Protein AF-A0A7C8ZW87-F1 (afdb_monomer)

pLDDT: mean 87.43, std 12.37, range [50.59, 98.38]

Sequence (136 aa):
THKHLTSTLLALRFLHQISMTNSLLALFALYFLLLFALRRSEEPQIVTVDVHAANNLIRSGHRYLDVRTEEEFKKGHVDVENCFNVPYMFFTPEGRVKNPNFVEQVSGVCGRDEHIVVGCQSGVRSVYATTDLLNA

Solvent-accessible surface area (backbone atoms only — not comparable to full-atom values): 8130 Å² total; per-residue (Å²): 115,72,74,61,55,55,54,54,54,50,51,52,51,50,53,50,51,53,52,52,51,54,50,52,51,50,50,50,52,49,47,53,50,48,53,57,70,64,54,72,82,78,74,89,72,92,79,86,72,54,73,69,58,48,52,51,43,42,74,74,68,28,28,36,40,36,34,43,37,69,70,57,47,75,76,54,66,78,95,50,95,56,50,48,77,57,39,46,40,46,84,51,101,92,42,81,42,72,41,90,57,38,64,61,57,48,54,74,78,42,60,92,90,58,59,71,46,65,37,42,96,82,47,63,68,22,52,57,48,49,53,54,59,74,73,106

Secondary structure (DSSP, 8-state):
-HHHHHHHHHHHHHHHHHHHHHHHHHHHHHHHHHHHHT------------HHHHHHHHHTT-EEEE-S-HHHHHH-----TTEEE--SEEEETTEEEE-TTHHHHHHHHS-TTS-EEEE-SSSHHHHHHHHHHHT-

Mean predicted aligned error: 10.66 Å

InterPro domains:
  IPR001763 Rhodanese-like domain [PF00581] (55-130)
  IPR001763 Rhodanese-like domain [PS50206] (58-136)
  IPR036873 Rhodanese-like domain superfamily [G3DSA:3.40.250.10] (36-136)
  IPR036873 Rhodanese-like domain superfamily [SSF52821] (45-134)
  IPR044684 Rhodanese-like domain-containing protein STR17/STR18/HARC1-like [PTHR44542] (40-136)

Organism: Opuntia streptacantha (NCBI:txid393608)

Foldseek 3Di:
DVVVVVVVVVVVVVVVVVVVVVVVVVVVVVVVVVVVVPPDDDQDDDDDDDPVVLVVCVVVPAAEEEQDDPVVVVVDDDPGPRYDYDHQWDQDPVGIHGDPCRLVVCVVNDPPPGHYDYDYDPCPSSSVSVVVNSVD

Radius of gyration: 28.74 Å; Cα contacts (8 Å, |Δi|>4): 116; chains: 1; bounding box: 66×50×75 Å

Nearest PDB structures (foldseek):
  3i2v-assembly1_A  TM=6.629E-01  e=4.964E-02  Homo sapiens
  7reg-assembly1_A  TM=4.197E-01  e=6.790E-01  Escherichia coli
  8ucx-assembly1_A  TM=4.441E-01  e=1.624E+00  Escherichia coli
  5dxv-assembly2_B  TM=4.347E-01  e=2.597E+00  synthetic construct
  5dxv-assembly1_A  TM=4.058E-01  e=3.632E+00  synthetic construct

Structure (mmCIF, N/CA/C/O backbone):
data_AF-A0A7C8ZW87-F1
#
_entry.id   AF-A0A7C8ZW87-F1
#
loop_
_atom_site.group_PDB
_atom_site.id
_atom_site.type_symbol
_atom_site.label_atom_id
_atom_site.label_alt_id
_atom_site.label_comp_id
_atom_site.label_asym_id
_atom_site.label_entity_id
_atom_site.label_seq_id
_atom_site.pdbx_PDB_ins_code
_atom_site.Cartn_x
_atom_site.Cartn_y
_atom_site.Cartn_z
_atom_site.occupancy
_atom_site.B_iso_or_equiv
_atom_site.auth_seq_id
_atom_site.auth_comp_id
_atom_site.auth_asym_id
_atom_site.auth_atom_id
_atom_site.pdbx_PDB_model_num
ATOM 1 N N . THR A 1 1 ? -51.507 34.930 52.113 1.00 57.75 1 THR A N 1
ATOM 2 C CA . THR A 1 1 ? -50.058 34.942 52.426 1.00 57.75 1 THR A CA 1
ATOM 3 C C . THR A 1 1 ? -49.381 33.592 52.206 1.00 57.75 1 THR A C 1
ATOM 5 O O . THR A 1 1 ? -48.399 33.564 51.481 1.00 57.75 1 THR A O 1
ATOM 8 N N . HIS A 1 2 ? -49.913 32.460 52.690 1.00 51.69 2 HIS A N 1
ATOM 9 C CA . HIS A 1 2 ? -49.251 31.142 52.553 1.00 51.69 2 HIS A CA 1
ATOM 10 C C . HIS A 1 2 ? -49.108 30.601 51.105 1.00 51.69 2 HIS A C 1
ATOM 12 O O . HIS A 1 2 ? -48.066 30.056 50.757 1.00 51.69 2 HIS A O 1
ATOM 18 N N . LYS A 1 3 ? -50.111 30.802 50.228 1.00 50.59 3 LYS A N 1
ATOM 19 C CA . LYS A 1 3 ? -50.095 30.330 48.818 1.00 50.59 3 LYS A CA 1
ATOM 20 C C . LYS A 1 3 ? -49.073 31.053 47.920 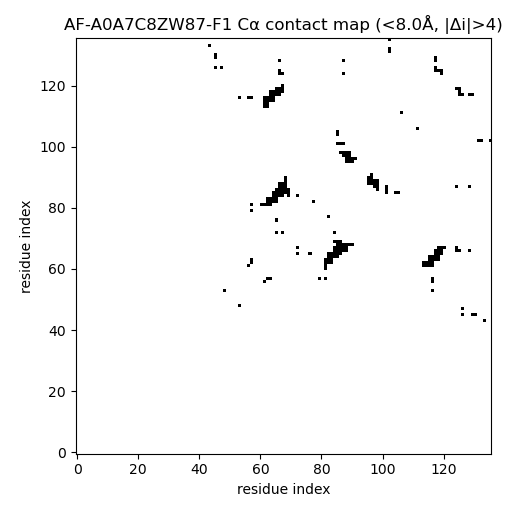1.00 50.59 3 LYS A C 1
ATOM 22 O O . LYS A 1 3 ? -48.604 30.492 46.936 1.00 50.59 3 LYS A O 1
ATOM 27 N N . HIS A 1 4 ? -48.723 32.295 48.259 1.00 52.78 4 HIS A N 1
ATOM 28 C CA . HIS A 1 4 ? -47.767 33.102 47.491 1.00 52.78 4 HIS A CA 1
ATOM 29 C C . HIS A 1 4 ? -46.314 32.722 47.823 1.00 52.78 4 HIS A C 1
ATOM 31 O O . HIS A 1 4 ? -45.445 32.798 46.960 1.00 52.78 4 HIS A O 1
ATOM 37 N N . LEU A 1 5 ? -46.075 32.257 49.056 1.00 56.94 5 LEU A N 1
ATOM 38 C CA . LEU A 1 5 ? -44.771 31.808 49.545 1.00 56.94 5 LEU A CA 1
ATOM 39 C C . LEU A 1 5 ? -44.371 30.441 48.959 1.00 56.94 5 LEU A C 1
ATOM 41 O O . LEU A 1 5 ? -43.202 30.193 48.685 1.00 56.94 5 LEU A O 1
ATOM 45 N N . THR A 1 6 ? -45.344 29.556 48.719 1.00 62.56 6 THR A N 1
ATOM 46 C CA . THR A 1 6 ? -45.111 28.245 48.091 1.00 62.56 6 THR A CA 1
ATOM 47 C C . THR A 1 6 ? -44.816 28.355 46.592 1.00 62.56 6 THR A C 1
ATOM 49 O O . THR A 1 6 ? -43.999 27.598 46.077 1.00 62.56 6 THR A O 1
ATOM 52 N N . SER A 1 7 ? -45.430 29.319 45.895 1.00 57.53 7 SER A N 1
ATOM 53 C CA . SER A 1 7 ? -45.201 29.558 44.460 1.00 57.53 7 SER A CA 1
ATOM 54 C C . SER A 1 7 ? -43.814 30.141 44.177 1.00 57.53 7 SER A C 1
ATOM 56 O O . SER A 1 7 ? -43.165 29.745 43.212 1.00 57.53 7 SER A O 1
ATOM 58 N N . THR A 1 8 ? -43.337 31.060 45.021 1.00 67.62 8 THR A N 1
ATOM 59 C CA . THR A 1 8 ? -41.987 31.627 44.896 1.00 67.62 8 THR A CA 1
ATOM 60 C C . THR A 1 8 ? -40.912 30.592 45.221 1.00 67.62 8 THR A C 1
ATOM 62 O O . THR A 1 8 ? -39.929 30.496 44.489 1.00 67.62 8 THR A O 1
ATOM 65 N N . LEU A 1 9 ? -41.115 29.750 46.242 1.00 71.12 9 LEU A N 1
ATOM 66 C CA . LEU A 1 9 ? -40.186 28.663 46.573 1.00 71.12 9 LEU A CA 1
ATOM 67 C C . LEU A 1 9 ? -40.070 27.625 45.438 1.00 71.12 9 LEU A C 1
ATOM 69 O O . LEU A 1 9 ? -38.978 27.126 45.167 1.00 71.12 9 LEU A O 1
ATOM 73 N N . LEU A 1 10 ? -41.179 27.318 44.754 1.00 70.81 10 LEU A N 1
ATOM 74 C CA . LEU A 1 10 ? -41.198 26.409 43.604 1.00 70.81 10 LEU A CA 1
ATOM 75 C C . LEU A 1 10 ? -40.461 27.006 42.392 1.00 70.81 10 LEU A C 1
ATOM 77 O O . LEU A 1 10 ? -39.668 26.308 41.765 1.00 70.81 10 LEU A O 1
ATOM 81 N N . ALA A 1 11 ? -40.655 28.299 42.110 1.00 66.62 11 ALA A N 1
ATOM 82 C CA . ALA A 1 11 ? -39.941 29.008 41.046 1.00 66.62 11 ALA A CA 1
ATOM 83 C C . ALA A 1 11 ? -38.425 29.076 41.305 1.00 66.62 11 ALA A C 1
ATOM 85 O O . ALA A 1 11 ? -37.638 28.831 40.396 1.00 66.62 11 ALA A O 1
ATOM 86 N N . LEU A 1 12 ? -38.004 29.321 42.552 1.00 69.31 12 LEU A N 1
ATOM 87 C CA . LEU A 1 12 ? -36.590 29.284 42.950 1.00 69.31 12 LEU A CA 1
ATOM 88 C C . LEU A 1 12 ? -35.974 27.886 42.789 1.00 69.31 12 LEU A C 1
ATOM 90 O O . LEU A 1 12 ? -34.859 27.772 42.286 1.00 69.31 12 LEU A O 1
ATOM 94 N N . ARG A 1 13 ? -36.697 26.817 43.152 1.00 70.69 13 ARG A N 1
ATOM 95 C CA . ARG A 1 13 ? -36.242 25.432 42.928 1.00 70.69 13 ARG A CA 1
ATOM 96 C C . ARG A 1 13 ? -36.146 25.090 41.441 1.00 70.69 13 ARG A C 1
ATOM 98 O O . ARG A 1 13 ? -35.186 24.444 41.040 1.00 70.69 13 ARG A O 1
ATOM 105 N N . PHE A 1 14 ? -37.089 25.556 40.624 1.00 64.62 14 PHE A N 1
ATOM 106 C CA . PHE A 1 14 ? -37.083 25.351 39.174 1.00 64.62 14 PHE A CA 1
ATOM 107 C C . PHE A 1 14 ? -35.930 26.103 38.492 1.00 64.62 14 PHE A C 1
ATOM 109 O O . PHE A 1 14 ? -35.199 25.516 37.701 1.00 64.62 14 PHE A O 1
ATOM 116 N N . LEU A 1 15 ? -35.691 27.364 38.867 1.00 67.06 15 LEU A N 1
ATOM 117 C CA . LEU A 1 15 ? -34.546 28.152 38.395 1.00 67.06 15 LEU A CA 1
ATOM 118 C C . LEU A 1 15 ? -33.206 27.549 38.844 1.00 67.06 15 LEU A C 1
ATOM 120 O O . LEU A 1 15 ? -32.266 27.497 38.055 1.00 67.06 15 LEU A O 1
ATOM 124 N N . HIS A 1 16 ? -33.122 27.035 40.076 1.00 65.31 16 HIS A N 1
ATOM 125 C CA . HIS A 1 16 ? -31.940 26.319 40.561 1.00 65.31 16 HIS A CA 1
ATOM 126 C C . HIS A 1 16 ? -31.713 25.011 39.784 1.00 65.31 16 HIS A C 1
ATOM 128 O O . HIS A 1 16 ? -30.583 24.705 39.417 1.00 65.31 16 HIS A O 1
ATOM 134 N N . GLN A 1 17 ? -32.775 24.269 39.459 1.00 62.09 17 GLN A N 1
ATOM 135 C CA . GLN A 1 17 ? -32.696 23.044 38.659 1.00 62.09 17 GLN A CA 1
ATOM 136 C C . GLN A 1 17 ? -32.292 23.318 37.196 1.00 62.09 17 GLN A C 1
ATOM 138 O O . GLN A 1 17 ? -31.477 22.582 36.639 1.00 62.09 17 GLN A O 1
ATOM 143 N N . ILE A 1 18 ? -32.778 24.408 36.589 1.00 64.50 18 ILE A N 1
ATOM 144 C CA . ILE A 1 18 ? -32.339 24.879 35.260 1.00 64.50 18 ILE A CA 1
ATOM 145 C C . ILE A 1 18 ? -30.866 25.324 35.291 1.00 64.50 18 ILE A C 1
ATOM 147 O O . ILE A 1 18 ? -30.085 24.956 34.420 1.00 64.50 18 ILE A O 1
ATOM 151 N N . SER A 1 19 ? -30.451 26.071 36.317 1.00 71.69 19 SER A N 1
ATOM 152 C CA . SER A 1 19 ? -29.051 26.490 36.489 1.00 71.69 19 SER A CA 1
ATOM 153 C C . SER A 1 19 ? -28.106 25.290 36.654 1.00 71.69 19 SER A C 1
ATOM 155 O O . SER A 1 19 ? -27.062 25.216 36.004 1.00 71.69 19 SER A O 1
ATOM 157 N N . MET A 1 20 ? -28.503 24.292 37.453 1.00 70.94 20 MET A N 1
ATOM 158 C CA . MET A 1 20 ? -27.733 23.061 37.664 1.00 70.94 20 MET A CA 1
ATOM 159 C C . MET A 1 20 ? -27.617 22.208 36.394 1.00 70.94 20 MET A C 1
ATOM 161 O O . MET A 1 20 ? -26.544 21.678 36.116 1.00 70.94 20 MET A O 1
ATOM 165 N N . THR A 1 21 ? -28.684 22.102 35.596 1.00 75.19 21 THR A N 1
ATOM 166 C CA . THR A 1 21 ? -28.657 21.359 34.321 1.00 75.19 21 THR A CA 1
ATOM 167 C C . THR A 1 21 ? -27.805 22.058 33.259 1.00 75.19 21 THR A C 1
ATOM 169 O O . THR A 1 21 ? -27.005 21.393 32.605 1.00 75.19 21 THR A O 1
ATOM 172 N N . ASN A 1 22 ? -27.874 23.389 33.150 1.00 72.62 22 ASN A N 1
ATOM 173 C CA . ASN A 1 22 ? -26.985 24.173 32.283 1.00 72.62 22 ASN A CA 1
ATOM 174 C C . ASN A 1 22 ? -25.509 24.054 32.699 1.00 72.62 22 ASN A C 1
ATOM 176 O O . ASN A 1 22 ? -24.635 23.965 31.840 1.00 72.62 22 ASN A O 1
ATOM 180 N N . SER A 1 23 ? -25.232 23.999 34.005 1.00 82.19 23 SER A N 1
ATOM 181 C CA . SER A 1 23 ? -23.881 2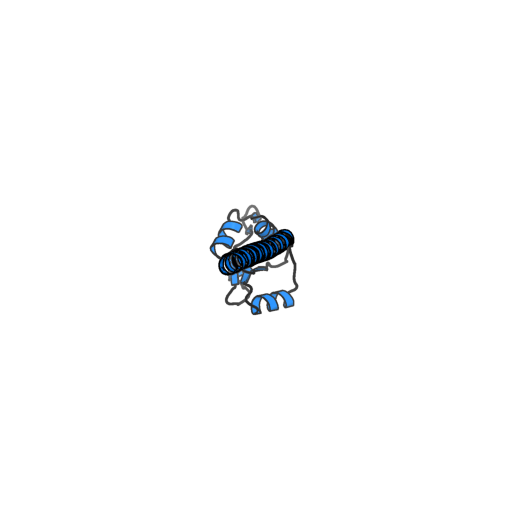3.783 34.540 1.00 82.19 23 SER A CA 1
ATOM 182 C C . SER A 1 23 ? -23.336 22.391 34.194 1.00 82.19 23 SER A C 1
ATOM 184 O O . SER A 1 23 ? -22.211 22.265 33.713 1.00 82.19 23 SER A O 1
ATOM 186 N N . LEU A 1 24 ? -24.151 21.338 34.336 1.00 84.81 24 LEU A N 1
ATOM 187 C CA . LEU A 1 24 ? -23.778 19.982 33.915 1.00 84.81 24 LEU A CA 1
ATOM 188 C C . LEU A 1 24 ? -23.551 19.879 32.402 1.00 84.81 24 LEU A C 1
ATOM 190 O O . LEU A 1 24 ? -22.571 19.273 31.977 1.00 84.81 24 LEU A O 1
ATOM 194 N N . LEU A 1 25 ? -24.413 20.488 31.584 1.00 86.94 25 LEU A N 1
ATOM 195 C CA . LEU A 1 25 ? -24.237 20.530 30.128 1.00 86.94 25 LEU A CA 1
ATOM 196 C C . LEU A 1 25 ? -22.957 21.272 29.731 1.00 86.94 25 LEU A C 1
ATOM 198 O O . LEU A 1 25 ? -22.244 20.813 28.842 1.00 86.94 25 LEU A O 1
ATOM 202 N N . ALA A 1 26 ? -22.626 22.369 30.417 1.00 87.50 26 ALA A N 1
ATOM 203 C CA . ALA A 1 26 ? -21.374 23.089 30.208 1.00 87.50 26 ALA A CA 1
ATOM 204 C C . ALA A 1 26 ? -20.152 22.235 30.582 1.00 87.50 26 ALA A C 1
ATOM 206 O O . ALA A 1 26 ? -19.162 22.247 29.856 1.00 87.50 26 ALA A O 1
ATOM 207 N N . LEU A 1 27 ? -20.230 21.446 31.660 1.00 90.75 27 LEU A N 1
ATOM 208 C CA . LEU A 1 27 ? -19.176 20.501 32.045 1.00 90.75 27 LEU A CA 1
ATOM 209 C C . LEU A 1 27 ? -19.011 19.370 31.022 1.00 90.75 27 LEU A C 1
ATOM 211 O O . LEU A 1 27 ? -17.880 19.040 30.677 1.00 90.75 27 LEU A O 1
ATOM 215 N N . PHE A 1 28 ? -20.104 18.811 30.489 1.00 91.38 28 PHE A N 1
ATOM 216 C CA . PHE A 1 28 ? -20.039 17.827 29.403 1.00 91.38 28 PHE A CA 1
ATOM 217 C C . PHE A 1 28 ? -19.452 18.432 28.126 1.00 91.38 28 PHE A C 1
ATOM 219 O O . PHE A 1 28 ? -18.571 17.829 27.523 1.00 91.38 28 PHE A O 1
ATOM 226 N N . ALA A 1 29 ? -19.887 19.631 27.730 1.00 88.50 29 ALA A N 1
ATOM 227 C CA . ALA A 1 29 ? -19.348 20.325 26.564 1.00 88.50 29 ALA A CA 1
ATOM 228 C C . ALA A 1 29 ? -17.856 20.640 26.736 1.00 88.50 29 ALA A C 1
ATOM 230 O O . ALA A 1 29 ? -17.078 20.413 25.813 1.00 88.50 29 ALA A O 1
ATOM 231 N N . LEU A 1 30 ? -17.440 21.089 27.925 1.00 90.31 30 LEU A N 1
ATOM 232 C CA . LEU A 1 30 ? -16.037 21.329 28.249 1.00 90.31 30 LEU A CA 1
ATOM 233 C C . LEU A 1 30 ? -15.232 20.028 28.253 1.00 90.31 30 LEU A C 1
ATOM 235 O O . LEU A 1 30 ? -14.115 20.019 27.755 1.00 90.31 30 LEU A O 1
ATOM 239 N N . TYR A 1 31 ? -15.796 18.928 28.755 1.00 90.56 31 TYR A N 1
ATOM 240 C CA . TYR A 1 31 ? -15.171 17.609 28.711 1.00 90.56 31 TYR A CA 1
ATOM 241 C C . TYR A 1 31 ? -15.002 17.108 27.272 1.00 90.56 31 TYR A C 1
ATOM 243 O O . TYR A 1 31 ? -13.909 16.692 26.914 1.00 90.56 31 TYR A O 1
ATOM 251 N N . PHE A 1 32 ? -16.023 17.212 26.416 1.00 85.50 32 PHE A N 1
ATOM 252 C CA . PHE A 1 32 ? -15.909 16.863 24.995 1.00 85.50 32 PHE A CA 1
ATOM 253 C C . PHE A 1 32 ? -14.937 17.781 24.244 1.00 85.50 32 PHE A C 1
ATOM 255 O O . PHE A 1 32 ? -14.178 17.299 23.407 1.00 85.50 32 PHE A O 1
ATOM 262 N N . LEU A 1 33 ? -14.907 19.077 24.566 1.00 85.50 33 LEU A N 1
ATOM 263 C CA . LEU A 1 33 ? -13.934 20.023 24.018 1.00 85.50 33 LEU A CA 1
ATOM 264 C C . LEU A 1 33 ? -12.511 19.677 24.472 1.00 85.50 33 LEU A C 1
ATOM 266 O O . LEU A 1 33 ? -11.586 19.727 23.670 1.00 85.50 33 LEU A O 1
ATOM 270 N N . LEU A 1 34 ? -12.343 19.276 25.734 1.00 86.62 34 LEU A N 1
ATOM 271 C CA . LEU A 1 34 ? -11.075 18.814 26.286 1.00 86.62 34 LEU A CA 1
ATOM 272 C C . LEU A 1 34 ? -10.647 17.491 25.637 1.00 86.62 34 LEU A C 1
ATOM 274 O O . LEU A 1 34 ? -9.491 17.361 25.268 1.00 86.62 34 LEU A O 1
ATOM 278 N N . LEU A 1 35 ? -11.565 16.542 25.425 1.00 86.19 35 LEU A N 1
ATOM 279 C CA . LEU A 1 35 ? -11.300 15.296 24.696 1.00 86.19 35 LEU A CA 1
ATOM 280 C C . LEU A 1 35 ? -10.902 15.559 23.241 1.00 86.19 35 LEU A C 1
ATOM 282 O O . LEU A 1 35 ? -9.981 14.924 22.735 1.00 86.19 35 LEU A O 1
ATOM 286 N N . PHE A 1 36 ? -11.567 16.503 22.573 1.00 80.00 36 PHE A N 1
ATOM 287 C CA . PHE A 1 36 ? -11.227 16.903 21.212 1.00 80.00 36 PHE A CA 1
ATOM 288 C C . PHE A 1 36 ? -9.866 17.610 21.154 1.00 80.00 36 PHE A C 1
ATOM 290 O O . PHE A 1 36 ? -9.056 17.297 20.289 1.00 80.00 36 PHE A O 1
ATOM 297 N N . ALA A 1 37 ? -9.573 18.502 22.104 1.00 79.88 37 ALA A N 1
ATOM 298 C CA . ALA A 1 37 ? -8.284 19.189 22.213 1.00 79.88 37 ALA A CA 1
ATOM 299 C C . ALA A 1 37 ? -7.132 18.251 22.622 1.00 79.88 37 ALA A C 1
ATOM 301 O O . ALA A 1 37 ? -5.988 18.474 22.238 1.00 79.88 37 ALA A O 1
ATOM 302 N N . LEU A 1 38 ? -7.426 17.192 23.381 1.00 78.94 38 LEU A N 1
ATOM 303 C CA . LEU A 1 38 ? -6.479 16.132 23.734 1.00 78.94 38 LEU A CA 1
ATOM 304 C C . LEU A 1 38 ? -6.332 15.073 22.634 1.00 78.94 38 LEU A C 1
ATOM 306 O O . LEU A 1 38 ? -5.510 14.164 22.776 1.00 78.94 38 LEU A O 1
ATOM 310 N N . ARG A 1 39 ? -7.096 15.169 21.539 1.00 77.12 39 ARG A N 1
ATOM 311 C CA . ARG A 1 39 ? -6.953 14.273 20.396 1.00 77.12 39 ARG A CA 1
ATOM 312 C C . ARG A 1 39 ? -5.618 14.573 19.721 1.00 77.12 39 ARG A C 1
ATOM 314 O O . ARG A 1 39 ? -5.470 15.545 18.987 1.00 77.12 39 ARG A O 1
ATOM 321 N N . ARG A 1 40 ? -4.623 13.742 20.011 1.00 65.06 40 ARG A N 1
ATOM 322 C CA . ARG A 1 40 ? -3.317 13.806 19.360 1.00 65.06 40 ARG A CA 1
ATOM 323 C C . ARG A 1 40 ? -3.513 13.490 17.878 1.00 65.06 40 ARG A C 1
ATOM 325 O O . ARG A 1 40 ? -4.108 12.465 17.555 1.00 65.06 40 ARG A O 1
ATOM 332 N N . SER A 1 41 ? -3.029 14.364 16.999 1.00 64.25 41 SER A N 1
ATOM 333 C CA . SER A 1 41 ? -2.808 13.991 15.603 1.00 64.25 41 SER A CA 1
ATOM 334 C C . SER A 1 41 ? -1.650 12.999 15.608 1.00 64.25 41 SER A C 1
ATOM 336 O O . SER A 1 41 ? -0.534 13.368 15.979 1.00 64.25 41 SER A O 1
ATOM 338 N N . GLU A 1 42 ? -1.919 11.726 15.333 1.00 65.19 42 GLU A N 1
ATOM 339 C CA . GLU A 1 42 ? -0.842 10.777 15.074 1.00 65.19 42 GLU A CA 1
ATOM 340 C C . GLU A 1 42 ? -0.272 11.112 13.700 1.00 65.19 42 GLU A C 1
ATOM 342 O O . GLU A 1 42 ? -0.967 11.010 12.692 1.00 65.19 42 GLU A O 1
ATOM 347 N N . GLU A 1 43 ? 0.977 11.576 13.671 1.00 68.44 43 GLU A N 1
ATOM 348 C CA . GLU A 1 43 ? 1.687 11.754 12.410 1.00 68.44 43 GLU A CA 1
ATOM 349 C C . GLU A 1 43 ? 1.861 10.379 11.760 1.00 68.44 43 GLU A C 1
ATOM 351 O O . GLU A 1 43 ? 2.365 9.463 12.425 1.00 68.44 43 GLU A O 1
ATOM 356 N N . PRO A 1 44 ? 1.475 10.208 10.486 1.00 71.12 44 PRO A N 1
ATOM 357 C CA . PRO A 1 44 ? 1.652 8.941 9.808 1.00 71.12 44 PRO A CA 1
ATOM 358 C C . PRO A 1 44 ? 3.145 8.592 9.749 1.00 71.12 44 PRO A C 1
ATOM 360 O O . PRO A 1 44 ? 3.939 9.286 9.116 1.00 71.12 44 PRO A O 1
ATOM 363 N N . GLN A 1 45 ? 3.549 7.521 10.433 1.00 78.12 45 GLN A N 1
ATOM 364 C CA . GLN A 1 45 ? 4.924 7.023 10.404 1.00 78.12 45 GLN A CA 1
ATOM 365 C C . GLN A 1 45 ? 5.032 5.819 9.474 1.00 78.12 45 GLN A C 1
ATOM 367 O O . GLN A 1 45 ? 4.182 4.927 9.478 1.00 78.12 45 GLN A O 1
ATOM 372 N N . ILE A 1 46 ? 6.123 5.757 8.711 1.00 86.56 46 ILE A N 1
ATOM 373 C CA . ILE A 1 46 ? 6.441 4.584 7.896 1.00 86.56 46 ILE A CA 1
ATOM 374 C C . ILE A 1 46 ? 6.953 3.486 8.824 1.00 86.56 46 ILE A C 1
ATOM 376 O O . ILE A 1 46 ? 8.089 3.531 9.295 1.00 86.56 46 ILE A O 1
ATOM 380 N N . VAL A 1 47 ? 6.117 2.479 9.069 1.00 91.88 47 VAL A N 1
ATOM 381 C CA . VAL A 1 47 ? 6.488 1.293 9.845 1.00 91.88 47 VAL A CA 1
ATOM 382 C C . VAL A 1 47 ? 6.869 0.170 8.887 1.00 91.88 47 VAL A C 1
ATOM 384 O O . VAL A 1 47 ? 6.031 -0.359 8.159 1.00 91.88 47 VAL A O 1
ATOM 387 N N . THR A 1 48 ? 8.145 -0.214 8.883 1.00 94.69 48 THR A N 1
ATOM 388 C CA . THR A 1 48 ? 8.614 -1.402 8.160 1.00 94.69 48 THR A CA 1
ATOM 389 C C . THR A 1 48 ? 8.450 -2.641 9.030 1.00 94.69 48 THR A C 1
ATOM 391 O O . THR A 1 48 ? 8.863 -2.635 10.189 1.00 94.69 48 THR A O 1
ATOM 394 N N . VAL A 1 49 ? 7.907 -3.714 8.462 1.00 95.69 49 VAL A N 1
ATOM 395 C CA . VAL A 1 49 ? 7.673 -4.987 9.156 1.00 95.69 49 VAL A CA 1
ATOM 396 C C . VAL A 1 49 ? 8.373 -6.136 8.434 1.00 95.69 49 VAL A C 1
ATOM 398 O O . VAL A 1 49 ? 8.601 -6.068 7.225 1.00 95.69 49 VAL A O 1
ATOM 401 N N . ASP A 1 50 ? 8.723 -7.194 9.166 1.00 95.94 50 ASP A N 1
ATOM 402 C CA . ASP A 1 50 ? 9.227 -8.426 8.559 1.00 95.94 50 ASP A CA 1
ATOM 403 C C . ASP A 1 50 ? 8.108 -9.231 7.869 1.00 95.94 50 ASP A C 1
ATOM 405 O O . ASP A 1 50 ? 6.919 -8.912 7.954 1.00 95.94 50 ASP A O 1
ATOM 409 N N . VAL A 1 51 ? 8.495 -10.303 7.173 1.00 93.62 51 VAL A N 1
ATOM 410 C CA . VAL A 1 51 ? 7.571 -11.141 6.397 1.00 93.62 51 VAL A CA 1
ATOM 411 C 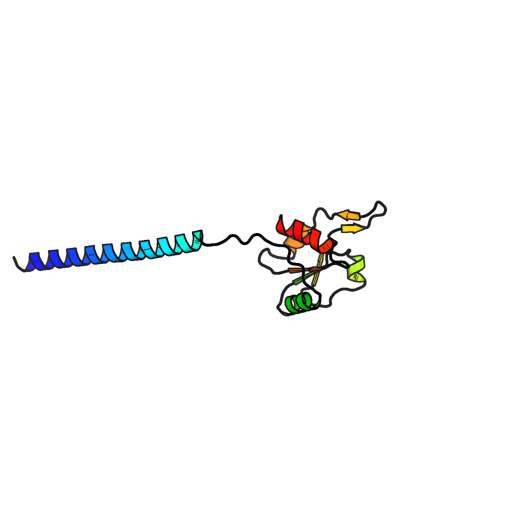C . VAL A 1 51 ? 6.509 -11.837 7.256 1.00 93.62 51 VAL A C 1
ATOM 413 O O . VAL A 1 51 ? 5.378 -12.012 6.803 1.00 93.62 51 VAL A O 1
ATOM 416 N N . HIS A 1 52 ? 6.829 -12.215 8.496 1.00 96.50 52 HIS A N 1
ATOM 417 C CA . HIS A 1 52 ? 5.875 -12.871 9.389 1.00 96.50 52 HIS A CA 1
ATOM 418 C C . HIS A 1 52 ? 4.839 -11.871 9.895 1.00 96.50 52 HIS A C 1
ATOM 420 O O . HIS A 1 52 ? 3.641 -12.156 9.866 1.00 96.50 52 HIS A O 1
ATOM 426 N N . ALA A 1 53 ? 5.287 -10.684 10.300 1.00 96.94 53 ALA A N 1
ATOM 427 C CA . ALA A 1 53 ? 4.408 -9.594 10.692 1.00 96.94 53 ALA A CA 1
ATOM 428 C C . ALA A 1 53 ? 3.509 -9.144 9.526 1.00 96.94 53 ALA A C 1
ATOM 430 O O . ALA A 1 53 ? 2.298 -9.034 9.709 1.00 96.94 53 ALA A O 1
ATOM 431 N N . ALA A 1 54 ? 4.056 -8.988 8.315 1.00 95.56 54 ALA A N 1
ATOM 432 C CA . ALA A 1 54 ? 3.273 -8.685 7.115 1.00 95.56 54 ALA A CA 1
ATOM 433 C C . ALA A 1 54 ? 2.200 -9.752 6.843 1.00 95.56 54 ALA A C 1
ATOM 435 O O . ALA A 1 54 ? 1.037 -9.419 6.631 1.00 95.56 54 ALA A O 1
ATOM 436 N N . ASN A 1 55 ? 2.562 -11.037 6.908 1.00 95.06 55 ASN A N 1
ATOM 437 C CA . ASN A 1 55 ? 1.615 -12.136 6.724 1.00 95.06 55 ASN A CA 1
ATOM 438 C C . ASN A 1 55 ? 0.491 -12.117 7.775 1.00 95.06 55 ASN A C 1
ATOM 440 O O . ASN A 1 55 ? -0.668 -12.347 7.439 1.00 95.06 55 ASN A O 1
ATOM 444 N N . ASN A 1 56 ? 0.807 -11.810 9.034 1.00 96.62 56 ASN A N 1
ATOM 445 C CA . ASN A 1 56 ? -0.204 -11.696 10.086 1.00 96.62 56 ASN A CA 1
ATOM 446 C C . ASN A 1 56 ? -1.185 -10.547 9.819 1.00 96.62 56 ASN A C 1
ATOM 448 O O . ASN A 1 56 ? -2.387 -10.751 9.964 1.00 96.62 56 ASN A O 1
ATOM 452 N N . LEU A 1 57 ? -0.689 -9.385 9.380 1.00 96.06 57 LEU A N 1
ATOM 453 C CA . LEU A 1 57 ? -1.522 -8.230 9.021 1.00 96.06 57 LEU A CA 1
ATOM 454 C C . LEU A 1 57 ? -2.452 -8.547 7.844 1.00 96.06 57 LEU A C 1
ATOM 456 O O . LEU A 1 57 ? -3.646 -8.261 7.883 1.00 96.06 57 LEU A O 1
ATOM 460 N N . ILE A 1 58 ? -1.927 -9.196 6.804 1.00 95.19 58 ILE A N 1
ATOM 461 C CA . ILE A 1 58 ? -2.732 -9.603 5.645 1.00 95.19 58 ILE A CA 1
ATOM 462 C C . ILE A 1 58 ? -3.844 -10.567 6.083 1.00 95.19 58 ILE A C 1
ATOM 464 O O . ILE A 1 58 ? -5.007 -10.400 5.722 1.00 95.19 58 ILE A O 1
ATOM 468 N N . ARG A 1 59 ? -3.515 -11.546 6.935 1.00 94.06 59 ARG A N 1
ATOM 469 C CA . ARG A 1 59 ? -4.492 -12.501 7.483 1.00 94.06 59 ARG A CA 1
ATOM 470 C C . ARG A 1 59 ? -5.504 -11.864 8.435 1.00 94.06 59 ARG A C 1
ATOM 472 O O . ARG A 1 59 ? -6.579 -12.431 8.606 1.00 94.06 59 ARG A O 1
ATOM 479 N N . SER A 1 60 ? -5.192 -10.719 9.043 1.00 94.81 60 SER A N 1
ATOM 480 C CA . SER A 1 60 ? -6.142 -9.939 9.846 1.00 94.81 60 SER A CA 1
ATOM 481 C C . SER A 1 60 ? -7.008 -8.993 9.009 1.00 94.81 60 SER A C 1
ATOM 483 O O . SER A 1 60 ? -7.763 -8.210 9.578 1.00 94.81 60 SER A O 1
ATOM 485 N N . GLY A 1 61 ? -6.924 -9.070 7.676 1.00 93.12 61 GLY A N 1
ATOM 486 C CA . GLY A 1 61 ? -7.776 -8.325 6.752 1.00 93.12 61 GLY A CA 1
ATOM 487 C C . GLY A 1 61 ? -7.121 -7.091 6.137 1.00 93.12 61 GLY A C 1
ATOM 488 O O . GLY A 1 61 ? -7.790 -6.378 5.393 1.00 93.12 61 GLY A O 1
ATOM 489 N N . HIS A 1 62 ? -5.834 -6.833 6.397 1.00 95.06 62 HIS A N 1
ATOM 490 C CA . HIS A 1 62 ? -5.127 -5.764 5.694 1.00 95.06 62 HIS A CA 1
ATOM 491 C C . HIS A 1 62 ? -4.972 -6.138 4.224 1.00 95.06 62 HIS A C 1
ATOM 493 O O . HIS A 1 62 ? -4.698 -7.290 3.871 1.00 95.06 62 HIS A O 1
ATOM 499 N N . ARG A 1 63 ? -5.100 -5.144 3.354 1.00 95.38 63 ARG A N 1
ATOM 500 C CA . ARG A 1 63 ? -4.891 -5.343 1.924 1.00 95.38 63 ARG A CA 1
ATOM 501 C C . ARG A 1 63 ? -3.404 -5.350 1.609 1.00 95.38 63 ARG A C 1
ATOM 503 O O . ARG A 1 63 ? -2.611 -4.733 2.318 1.00 95.38 63 ARG A O 1
ATOM 510 N N . TYR A 1 64 ? -3.021 -6.026 0.537 1.00 97.00 64 TYR A N 1
ATOM 511 C CA . TYR A 1 64 ? -1.636 -6.064 0.088 1.00 97.00 64 TYR A CA 1
ATOM 512 C C . TYR A 1 64 ? -1.490 -5.289 -1.218 1.00 97.00 64 TYR A C 1
ATOM 514 O O . TYR A 1 64 ? -2.066 -5.670 -2.236 1.00 97.00 64 TYR A O 1
ATOM 522 N N . LEU A 1 65 ? -0.717 -4.205 -1.179 1.00 97.81 65 LEU A N 1
ATOM 523 C CA . LEU A 1 65 ? -0.350 -3.431 -2.357 1.00 97.81 65 LEU A CA 1
ATOM 524 C C . LEU A 1 65 ? 1.038 -3.868 -2.826 1.00 97.81 65 LEU A C 1
ATOM 526 O O . LEU A 1 65 ? 2.049 -3.563 -2.189 1.00 97.81 65 LEU A O 1
ATOM 530 N N . ASP A 1 66 ? 1.093 -4.543 -3.968 1.00 98.06 66 ASP A N 1
ATOM 531 C CA . ASP A 1 66 ? 2.345 -4.840 -4.652 1.00 98.06 66 ASP A CA 1
ATOM 532 C C . ASP A 1 66 ? 2.719 -3.668 -5.568 1.00 98.06 66 ASP A C 1
ATOM 534 O O . ASP A 1 66 ? 1.998 -3.362 -6.520 1.00 98.06 66 ASP A O 1
ATOM 538 N N . VAL A 1 67 ? 3.849 -3.011 -5.298 1.00 98.38 67 VAL A N 1
ATOM 539 C CA . VAL A 1 67 ? 4.298 -1.837 -6.072 1.00 98.38 67 VAL A CA 1
ATOM 540 C C . VAL A 1 67 ? 5.317 -2.158 -7.165 1.00 98.38 67 VAL A C 1
ATOM 542 O O . VAL A 1 67 ? 5.946 -1.257 -7.737 1.00 98.38 67 VAL A O 1
ATOM 545 N N . ARG A 1 68 ? 5.542 -3.447 -7.430 1.00 98.00 68 ARG A N 1
ATOM 546 C CA . ARG A 1 68 ? 6.398 -3.916 -8.523 1.00 98.00 68 ARG A CA 1
ATOM 547 C C . ARG A 1 68 ? 5.762 -3.640 -9.884 1.00 98.00 68 ARG A C 1
ATOM 549 O O . ARG A 1 68 ? 4.597 -3.251 -9.964 1.00 98.00 68 ARG A O 1
ATOM 556 N N . THR A 1 69 ? 6.531 -3.826 -10.958 1.00 97.12 69 THR A N 1
ATOM 557 C CA . THR A 1 69 ? 5.960 -3.716 -12.305 1.00 97.12 69 THR A CA 1
ATOM 558 C C . THR A 1 69 ? 4.910 -4.802 -12.537 1.00 97.12 69 THR A C 1
ATOM 560 O O . THR A 1 69 ? 4.918 -5.852 -11.885 1.00 97.12 69 THR A O 1
ATOM 563 N N . GLU A 1 70 ? 4.018 -4.569 -13.494 1.00 95.88 70 GLU A N 1
ATOM 564 C CA . GLU A 1 70 ? 2.960 -5.522 -13.824 1.00 95.88 70 GLU A CA 1
ATOM 565 C C . GLU A 1 70 ? 3.545 -6.867 -14.297 1.00 95.88 70 GLU A C 1
ATOM 567 O O . GLU A 1 70 ? 3.020 -7.938 -13.994 1.00 95.88 70 GLU A O 1
ATOM 572 N N . GLU A 1 71 ? 4.688 -6.844 -14.986 1.00 95.31 71 GLU A N 1
ATOM 573 C CA . GLU A 1 71 ? 5.391 -8.046 -15.437 1.00 95.31 71 GLU A CA 1
ATOM 574 C C . GLU A 1 71 ? 5.964 -8.848 -14.266 1.00 95.31 71 GLU A C 1
ATOM 576 O O . GLU A 1 71 ? 5.924 -10.079 -14.286 1.00 95.31 71 GLU A O 1
ATOM 581 N N . GLU A 1 72 ? 6.510 -8.175 -13.248 1.00 96.50 72 GLU A N 1
ATOM 582 C CA . GLU A 1 72 ? 6.974 -8.828 -12.019 1.00 96.50 72 GLU A CA 1
ATOM 583 C C . GLU A 1 72 ? 5.804 -9.485 -11.274 1.00 96.50 72 GLU A C 1
ATOM 585 O O . GLU A 1 72 ? 5.950 -10.607 -10.789 1.00 96.50 72 GLU A O 1
ATOM 590 N N . PHE A 1 73 ? 4.652 -8.813 -11.216 1.00 96.69 73 PHE A N 1
ATOM 591 C CA . PHE A 1 73 ? 3.444 -9.311 -10.558 1.00 96.69 73 PHE A CA 1
ATOM 592 C C . PHE A 1 73 ? 2.836 -10.523 -11.282 1.00 96.69 73 PHE A C 1
ATOM 594 O O . PHE A 1 73 ? 2.514 -11.536 -10.655 1.00 96.69 73 PHE A O 1
ATOM 601 N N . LYS A 1 74 ? 2.746 -10.469 -12.618 1.00 95.94 74 LYS A N 1
ATOM 602 C CA . LYS A 1 74 ? 2.239 -11.568 -13.463 1.00 95.94 74 LYS A CA 1
ATOM 603 C C . LYS A 1 74 ? 3.107 -12.825 -13.404 1.00 95.94 74 LYS A C 1
ATOM 605 O O . LYS A 1 74 ? 2.589 -13.926 -13.556 1.00 95.94 74 LYS A O 1
ATOM 610 N N . LYS A 1 75 ? 4.418 -12.680 -13.180 1.00 96.38 75 LYS A N 1
ATOM 611 C CA . LYS A 1 75 ? 5.335 -13.820 -12.986 1.00 96.38 75 LYS A CA 1
ATOM 612 C C . LYS A 1 75 ? 5.113 -14.546 -11.659 1.00 96.38 75 LYS A C 1
ATOM 614 O O . LYS A 1 75 ? 5.515 -15.698 -11.532 1.00 96.38 75 LYS A O 1
ATOM 619 N N . GLY A 1 76 ? 4.516 -13.874 -10.682 1.00 94.62 76 GLY A N 1
ATOM 620 C CA . GLY A 1 76 ? 4.212 -14.429 -9.373 1.00 94.62 76 GLY A CA 1
ATOM 621 C C . GLY A 1 76 ? 3.987 -13.328 -8.345 1.00 94.62 76 GLY A C 1
ATOM 622 O O . GLY A 1 76 ? 4.704 -12.322 -8.308 1.00 94.62 76 GLY A O 1
ATOM 623 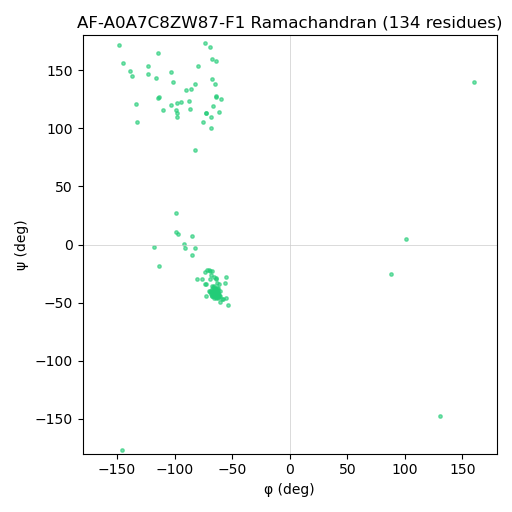N N . HIS A 1 77 ? 3.001 -13.538 -7.486 1.00 94.44 77 HIS A N 1
ATOM 624 C CA . HIS A 1 77 ? 2.617 -12.616 -6.426 1.00 94.44 77 HIS A CA 1
ATOM 625 C C . HIS A 1 77 ? 2.068 -13.384 -5.226 1.00 94.44 77 HIS A C 1
ATOM 627 O O . HIS A 1 77 ? 1.901 -14.603 -5.267 1.00 94.44 77 HIS A O 1
ATOM 633 N N . VAL A 1 78 ? 1.841 -12.657 -4.137 1.00 90.44 78 VAL A N 1
ATOM 634 C CA . VAL A 1 78 ? 1.216 -13.205 -2.936 1.00 90.44 78 VAL A CA 1
ATOM 635 C C . VAL A 1 78 ? -0.235 -13.557 -3.265 1.00 90.44 78 VAL A C 1
ATOM 637 O O . VAL A 1 78 ? -1.009 -12.673 -3.630 1.00 90.44 78 VAL A O 1
ATOM 640 N N . ASP A 1 79 ? -0.582 -14.836 -3.139 1.00 90.00 79 ASP A N 1
ATOM 641 C CA . ASP A 1 79 ? -1.920 -15.366 -3.422 1.00 90.00 79 ASP A CA 1
ATOM 642 C C . ASP A 1 79 ? -2.851 -15.154 -2.216 1.00 90.00 79 ASP A C 1
ATOM 644 O O . ASP A 1 79 ? -3.007 -16.021 -1.353 1.00 90.00 79 ASP A O 1
ATOM 648 N N . VAL A 1 80 ? -3.390 -13.938 -2.101 1.00 89.31 80 VAL A N 1
ATOM 649 C CA . VAL A 1 80 ? -4.358 -13.533 -1.069 1.00 89.31 80 VAL A CA 1
ATOM 650 C C . VAL A 1 80 ? -5.472 -12.701 -1.700 1.00 89.31 80 VAL A C 1
ATOM 652 O O . VAL A 1 80 ? -5.220 -11.911 -2.606 1.00 89.31 80 VAL A O 1
ATOM 655 N N . GLU A 1 81 ? -6.698 -12.842 -1.193 1.00 86.19 81 GLU A N 1
ATOM 656 C CA . GLU A 1 81 ? -7.913 -12.237 -1.773 1.00 86.19 81 GLU A CA 1
ATOM 657 C C . GLU A 1 81 ? -7.828 -10.707 -1.918 1.00 86.19 81 GLU A C 1
ATOM 659 O O . GLU A 1 81 ? -8.310 -10.136 -2.890 1.00 86.19 81 GLU A O 1
ATOM 664 N N . ASN A 1 82 ? -7.134 -10.043 -0.992 1.00 88.38 82 ASN A N 1
ATOM 665 C CA . ASN A 1 82 ? -7.016 -8.586 -0.935 1.00 88.38 82 ASN A CA 1
ATOM 666 C C . ASN A 1 82 ? -5.701 -8.045 -1.533 1.00 88.38 82 ASN A C 1
ATOM 668 O O . ASN A 1 82 ? -5.211 -6.991 -1.114 1.00 88.38 82 ASN A O 1
ATOM 672 N N . CYS A 1 83 ? -5.103 -8.776 -2.474 1.00 94.75 83 CYS A N 1
ATOM 673 C CA . CYS A 1 83 ? -3.881 -8.392 -3.179 1.00 94.75 83 CYS A CA 1
ATOM 674 C C . CYS A 1 83 ? -4.199 -7.591 -4.446 1.00 94.75 83 CYS A C 1
ATOM 676 O O . CYS A 1 83 ? -5.031 -8.000 -5.253 1.00 94.75 83 CYS A O 1
ATOM 678 N N . PHE A 1 84 ? -3.512 -6.471 -4.662 1.00 96.38 84 PHE A N 1
ATOM 679 C CA . PHE A 1 84 ? -3.602 -5.716 -5.910 1.00 96.38 84 PHE A CA 1
ATOM 680 C C . PHE A 1 84 ? -2.257 -5.089 -6.280 1.00 96.38 84 PHE A C 1
ATOM 682 O O . PHE A 1 84 ? -1.393 -4.869 -5.429 1.00 96.38 84 PHE A O 1
ATOM 689 N N . ASN A 1 85 ? -2.075 -4.807 -7.570 1.00 97.81 85 ASN A N 1
ATOM 690 C CA . ASN A 1 85 ? -0.838 -4.256 -8.107 1.00 97.81 85 ASN A CA 1
ATOM 691 C C . ASN A 1 85 ? -1.060 -2.847 -8.652 1.00 97.81 85 ASN A C 1
ATOM 693 O O . ASN A 1 85 ? -1.909 -2.636 -9.515 1.00 97.81 85 ASN A O 1
ATOM 697 N N . VAL A 1 86 ? -0.256 -1.901 -8.171 1.00 98.25 86 VAL A N 1
ATOM 698 C CA . VAL A 1 86 ? -0.116 -0.569 -8.768 1.00 98.25 86 VAL A CA 1
ATOM 699 C C . VAL A 1 86 ? 1.379 -0.278 -8.870 1.00 98.25 86 VAL A C 1
ATOM 701 O O . VAL A 1 86 ? 2.014 -0.009 -7.847 1.00 98.25 86 VAL A O 1
ATOM 704 N N . PRO A 1 87 ? 1.980 -0.340 -10.071 1.00 98.06 87 PRO A N 1
ATOM 705 C CA . PRO A 1 87 ? 3.409 -0.111 -10.229 1.00 98.06 87 PRO A CA 1
ATOM 706 C C . PRO A 1 87 ? 3.821 1.280 -9.751 1.00 98.06 87 PRO A C 1
ATOM 708 O O . PRO A 1 87 ? 3.314 2.295 -10.234 1.00 98.06 87 PRO A O 1
ATOM 711 N N . TYR A 1 88 ? 4.789 1.340 -8.836 1.00 98.31 88 TYR A N 1
ATOM 712 C CA . TYR A 1 88 ? 5.367 2.618 -8.406 1.00 98.31 88 TYR A CA 1
ATOM 713 C C . TYR A 1 88 ? 6.333 3.194 -9.451 1.00 98.31 88 TYR A C 1
ATOM 715 O O . TYR A 1 88 ? 6.495 4.407 -9.591 1.00 98.31 88 TYR A O 1
ATOM 723 N N . MET A 1 89 ? 6.980 2.310 -10.209 1.00 96.00 89 MET A N 1
ATOM 724 C CA . MET A 1 89 ? 7.901 2.656 -11.285 1.00 96.00 89 MET A CA 1
ATOM 725 C C . MET A 1 89 ? 7.686 1.735 -12.478 1.00 96.00 89 MET A C 1
ATOM 727 O O . MET A 1 89 ? 7.387 0.554 -12.308 1.00 96.00 89 MET A O 1
ATOM 731 N N . PHE A 1 90 ? 7.935 2.269 -13.666 1.00 95.00 90 PHE A N 1
ATOM 732 C CA . PHE A 1 90 ? 8.017 1.535 -14.920 1.00 95.00 90 PHE A CA 1
ATOM 733 C C . PHE A 1 90 ? 9.477 1.348 -15.326 1.00 95.00 90 PHE A C 1
ATOM 735 O O . PHE A 1 90 ? 10.333 2.190 -15.032 1.00 95.00 90 PHE A O 1
ATOM 742 N N . PHE A 1 91 ? 9.763 0.242 -16.007 1.00 92.38 91 PHE A N 1
ATOM 743 C CA . PHE A 1 91 ? 11.057 0.006 -16.639 1.00 92.38 91 PHE A CA 1
ATOM 744 C C . PHE A 1 91 ? 10.938 0.338 -18.124 1.00 92.38 91 PHE A C 1
ATOM 746 O O . PHE A 1 91 ? 10.187 -0.311 -18.848 1.00 92.38 91 PHE A O 1
ATOM 753 N N . THR A 1 92 ? 11.668 1.356 -18.564 1.00 91.81 92 THR A N 1
ATOM 754 C CA . THR A 1 92 ? 11.757 1.780 -19.963 1.00 91.81 92 THR A CA 1
ATOM 755 C C . THR A 1 92 ? 13.183 1.553 -20.479 1.00 91.81 92 THR A C 1
ATOM 757 O O . THR A 1 92 ? 14.100 1.345 -19.673 1.00 91.81 92 THR A O 1
ATOM 760 N N . PRO A 1 93 ? 13.416 1.582 -21.804 1.00 94.31 93 PRO A N 1
ATOM 761 C CA . PRO A 1 93 ? 14.769 1.508 -22.360 1.00 94.31 93 PRO A CA 1
ATOM 762 C C . PRO A 1 93 ? 15.722 2.588 -21.816 1.00 94.31 93 PRO A C 1
ATOM 764 O O . PRO A 1 93 ? 16.924 2.360 -21.716 1.00 94.31 93 PRO A O 1
ATOM 767 N N . GLU A 1 94 ? 15.185 3.743 -21.421 1.00 92.56 94 GLU A N 1
ATOM 768 C CA . GLU A 1 94 ? 15.915 4.889 -20.867 1.00 92.56 94 GLU A CA 1
ATOM 769 C C . GLU A 1 94 ? 16.158 4.772 -19.351 1.00 92.56 94 GLU A C 1
ATOM 771 O O . GLU A 1 94 ? 16.902 5.570 -18.780 1.00 92.56 94 GLU A O 1
ATOM 776 N N . GLY A 1 95 ? 15.553 3.782 -18.686 1.00 92.44 95 GLY A N 1
ATOM 777 C CA . GLY A 1 95 ? 15.761 3.494 -17.271 1.00 92.44 95 GLY A CA 1
ATOM 778 C C . GLY A 1 95 ? 14.466 3.346 -16.475 1.00 92.44 95 GLY A C 1
ATOM 779 O O . GLY A 1 95 ? 13.460 2.827 -16.947 1.00 92.44 95 GLY A O 1
ATOM 780 N N . ARG A 1 96 ? 14.509 3.742 -15.198 1.00 92.69 96 ARG A N 1
ATOM 781 C CA . ARG A 1 96 ? 13.355 3.655 -14.293 1.00 92.69 96 ARG A CA 1
ATOM 782 C C . ARG A 1 96 ? 12.611 4.979 -14.279 1.00 92.69 96 ARG A C 1
ATOM 784 O O . ARG A 1 96 ? 13.190 5.998 -13.911 1.00 92.69 96 ARG A O 1
ATOM 791 N N . VAL A 1 97 ? 11.325 4.944 -14.607 1.00 95.69 97 VAL A N 1
ATOM 792 C CA . VAL A 1 97 ? 10.454 6.124 -14.614 1.00 95.69 97 VAL A CA 1
ATOM 793 C C . VAL A 1 97 ? 9.402 5.968 -13.521 1.00 95.69 97 VAL A C 1
ATOM 795 O O . VAL A 1 97 ? 8.726 4.944 -13.455 1.00 95.69 97 VAL A O 1
ATOM 798 N N . LYS A 1 98 ? 9.270 6.964 -12.638 1.00 96.44 98 LYS A N 1
ATOM 799 C CA . LYS A 1 98 ? 8.223 6.982 -11.603 1.00 96.44 98 LYS A CA 1
ATOM 800 C C . LYS A 1 98 ? 6.845 7.075 -12.259 1.00 96.44 98 LYS A C 1
ATOM 802 O O . LYS A 1 98 ? 6.668 7.842 -13.201 1.00 96.44 98 LYS A O 1
ATOM 807 N N . ASN A 1 99 ? 5.876 6.323 -11.748 1.00 97.75 99 ASN A N 1
ATOM 808 C CA . ASN A 1 99 ? 4.493 6.421 -12.196 1.00 97.75 99 ASN A CA 1
ATOM 809 C C . ASN A 1 99 ? 3.863 7.729 -11.668 1.00 97.75 99 ASN A C 1
ATOM 811 O O . ASN A 1 99 ? 3.689 7.854 -10.453 1.00 97.75 99 ASN A O 1
ATOM 815 N N . PRO A 1 100 ? 3.517 8.705 -12.533 1.00 97.19 100 PRO A N 1
ATOM 816 C CA . PRO A 1 100 ? 2.970 9.987 -12.082 1.00 97.19 100 PRO A CA 1
ATOM 817 C C . PRO A 1 100 ? 1.560 9.847 -11.500 1.00 97.19 100 PRO A C 1
ATOM 819 O O . PRO A 1 100 ? 1.162 10.658 -10.671 1.00 97.19 100 PRO A O 1
ATOM 822 N N . ASN A 1 101 ? 0.841 8.788 -11.874 1.00 97.81 101 ASN A N 1
ATOM 823 C CA . ASN A 1 101 ? -0.542 8.560 -11.470 1.00 97.81 101 ASN A CA 1
ATOM 824 C C . ASN A 1 101 ? -0.640 7.583 -10.288 1.00 97.81 101 ASN A C 1
ATOM 826 O O . ASN A 1 101 ? -1.727 7.111 -9.974 1.00 97.81 101 ASN A O 1
ATOM 830 N N . PHE A 1 102 ? 0.482 7.245 -9.639 1.00 98.06 102 PHE A N 1
ATOM 831 C CA . PHE A 1 102 ? 0.534 6.214 -8.599 1.00 98.06 102 PHE A CA 1
ATOM 832 C C . PHE A 1 102 ? -0.485 6.448 -7.473 1.00 98.06 102 PHE A C 1
ATOM 834 O O . PHE A 1 102 ? -1.287 5.569 -7.172 1.00 98.06 102 PHE A O 1
ATOM 841 N N . VAL A 1 103 ? -0.491 7.647 -6.885 1.00 97.12 103 VAL A N 1
ATOM 842 C CA . VAL A 1 103 ? -1.386 8.000 -5.770 1.00 97.12 103 VAL A CA 1
ATOM 843 C C . VAL A 1 103 ? -2.856 7.966 -6.195 1.00 97.12 103 VAL A C 1
ATOM 845 O O . VAL A 1 103 ? -3.698 7.448 -5.461 1.00 97.12 103 VAL A O 1
ATOM 848 N N . GLU A 1 104 ? -3.167 8.479 -7.388 1.00 97.12 104 GLU A N 1
ATOM 849 C CA . GLU A 1 104 ? -4.523 8.468 -7.946 1.00 97.12 104 GLU A CA 1
ATOM 850 C C . GLU A 1 104 ? -5.015 7.032 -8.162 1.00 97.12 104 GLU A C 1
ATOM 852 O O . GLU A 1 104 ? -6.113 6.677 -7.739 1.00 97.12 104 GLU A O 1
ATOM 857 N N . GLN A 1 105 ? -4.175 6.179 -8.751 1.00 97.75 105 GLN A N 1
ATOM 858 C CA . GLN A 1 105 ? -4.493 4.775 -8.998 1.00 97.75 105 GLN A CA 1
ATOM 859 C C . GLN A 1 105 ? -4.712 3.997 -7.699 1.00 97.75 105 GLN A C 1
ATOM 861 O O . GLN A 1 105 ? -5.675 3.237 -7.613 1.00 97.75 105 GLN A O 1
ATOM 866 N N . VAL A 1 106 ? -3.870 4.206 -6.678 1.00 97.00 106 VAL A N 1
ATOM 867 C CA . VAL A 1 106 ? -4.062 3.583 -5.357 1.00 97.00 106 VAL A CA 1
ATOM 868 C C . VAL A 1 1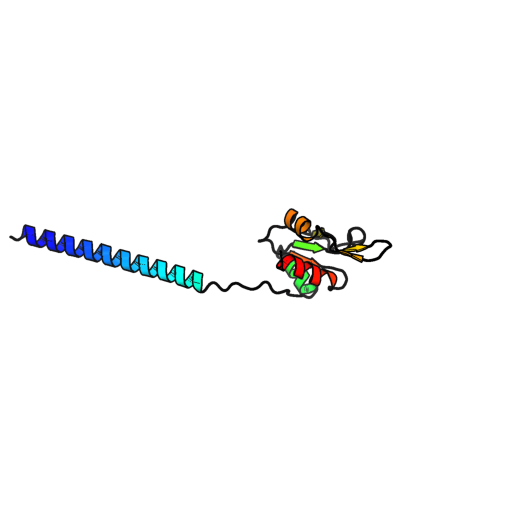06 ? -5.357 4.078 -4.712 1.00 97.00 106 VAL A C 1
ATOM 870 O O . VAL A 1 106 ? -6.138 3.259 -4.239 1.00 97.00 106 VAL A O 1
ATOM 873 N N . SER A 1 107 ? -5.636 5.382 -4.760 1.00 95.06 107 SER A N 1
ATOM 874 C CA . SER A 1 107 ? -6.863 5.968 -4.194 1.00 95.06 107 SER A CA 1
ATOM 875 C C . SER A 1 107 ? -8.139 5.488 -4.896 1.00 95.06 107 SER A C 1
ATOM 877 O O . SER A 1 107 ? -9.202 5.429 -4.284 1.00 95.06 107 SER A O 1
ATOM 879 N N . GLY A 1 108 ? -8.051 5.135 -6.182 1.00 95.00 108 GLY A N 1
ATOM 880 C CA . GLY A 1 108 ? -9.174 4.594 -6.949 1.00 95.00 108 GLY A CA 1
ATOM 881 C C . GLY A 1 108 ? -9.557 3.164 -6.562 1.00 95.00 108 GLY A C 1
ATOM 882 O O . GLY A 1 108 ? -10.688 2.748 -6.806 1.00 95.00 108 GLY A O 1
ATOM 883 N N . VAL A 1 109 ? -8.636 2.412 -5.952 1.00 92.94 109 VAL A N 1
ATOM 884 C CA . VAL A 1 109 ? -8.864 1.018 -5.542 1.00 92.94 109 VAL A CA 1
ATOM 885 C C . VAL A 1 109 ? -8.869 0.828 -4.033 1.00 92.94 109 VAL A C 1
ATOM 887 O O . VAL A 1 109 ? -9.360 -0.203 -3.581 1.00 92.94 109 VAL A O 1
ATOM 890 N N . CYS A 1 110 ? -8.319 1.767 -3.264 1.00 91.12 110 CYS A N 1
ATOM 891 C CA . CYS A 1 110 ? -8.163 1.711 -1.817 1.00 91.12 110 CYS A CA 1
ATOM 892 C C . CYS A 1 110 ? -8.617 3.025 -1.179 1.00 91.12 110 CYS A C 1
ATOM 894 O O . CYS A 1 110 ? -8.074 4.092 -1.464 1.00 91.12 110 CYS A O 1
ATOM 896 N N . GLY A 1 111 ? -9.608 2.937 -0.296 1.00 87.50 111 GLY A N 1
ATOM 897 C CA . GLY A 1 111 ? -10.086 4.049 0.510 1.00 87.50 111 GLY A CA 1
ATOM 898 C C . GLY A 1 111 ? -9.052 4.516 1.534 1.00 87.50 111 GLY A C 1
ATOM 899 O O . GLY A 1 111 ? -8.146 3.779 1.920 1.00 87.50 111 GLY A O 1
ATOM 900 N N . ARG A 1 112 ? -9.217 5.757 2.006 1.00 84.56 112 ARG A N 1
ATOM 901 C CA . ARG A 1 112 ? -8.298 6.399 2.965 1.00 84.56 112 ARG A CA 1
ATOM 902 C C . ARG A 1 112 ? -8.281 5.745 4.348 1.00 84.56 112 ARG A C 1
ATOM 904 O O . ARG A 1 112 ? -7.265 5.813 5.026 1.00 84.56 112 ARG A O 1
ATOM 911 N N . ASP A 1 113 ? -9.389 5.128 4.749 1.00 85.50 113 ASP A N 1
ATOM 912 C CA . ASP A 1 113 ? -9.524 4.475 6.056 1.00 85.50 113 ASP A CA 1
ATOM 913 C C . ASP A 1 113 ? -9.122 2.988 6.017 1.00 85.50 113 ASP A C 1
ATOM 915 O O . ASP A 1 113 ? -9.145 2.305 7.041 1.00 85.50 113 ASP A O 1
ATOM 919 N N . GLU A 1 114 ? -8.769 2.458 4.840 1.00 89.44 114 GLU A N 1
ATOM 920 C CA . GLU A 1 114 ? -8.364 1.063 4.685 1.00 89.44 114 GLU A CA 1
ATOM 921 C C . GLU A 1 114 ? -6.889 0.867 5.052 1.00 89.44 114 GLU A C 1
ATOM 923 O O . GLU A 1 114 ? -6.008 1.639 4.673 1.00 89.44 114 GLU A O 1
ATOM 928 N N . HIS A 1 115 ? -6.595 -0.222 5.762 1.00 92.12 115 HIS A N 1
ATOM 929 C CA . HIS A 1 115 ? -5.226 -0.562 6.125 1.00 92.12 115 HIS A CA 1
ATOM 930 C C . HIS A 1 115 ? -4.549 -1.389 5.026 1.00 92.12 115 HIS A C 1
ATOM 932 O O . HIS A 1 115 ? -5.003 -2.482 4.675 1.00 92.12 115 HIS A O 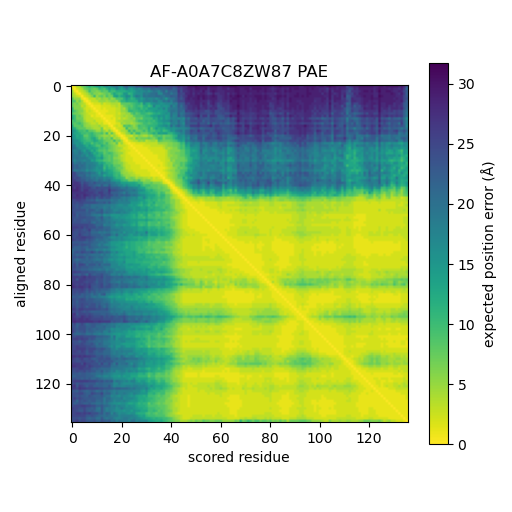1
ATOM 938 N N . ILE A 1 116 ? -3.418 -0.888 4.529 1.00 94.62 116 ILE A N 1
ATOM 939 C CA . ILE A 1 116 ? -2.614 -1.531 3.484 1.00 94.62 116 ILE A CA 1
ATOM 940 C C . ILE A 1 116 ? -1.227 -1.922 3.995 1.00 94.62 116 ILE A C 1
ATOM 942 O O . ILE A 1 116 ? -0.589 -1.199 4.758 1.00 94.62 116 ILE A O 1
ATOM 946 N N . VAL A 1 117 ? -0.737 -3.065 3.526 1.00 96.50 117 VAL A N 1
ATOM 947 C CA . VAL A 1 117 ? 0.666 -3.474 3.596 1.00 96.50 117 VAL A CA 1
ATOM 948 C C . VAL A 1 117 ? 1.267 -3.267 2.210 1.00 96.50 117 VAL A C 1
ATOM 950 O O . VAL A 1 117 ? 0.803 -3.861 1.238 1.00 96.50 117 VAL A O 1
ATOM 953 N N . VAL A 1 118 ? 2.295 -2.425 2.108 1.00 97.50 118 VAL A N 1
ATOM 954 C CA . VAL A 1 118 ? 2.943 -2.094 0.831 1.00 97.50 118 VAL A CA 1
ATOM 955 C C . VAL A 1 118 ? 4.199 -2.941 0.658 1.00 97.50 118 VAL A C 1
ATOM 957 O O . VAL A 1 118 ? 5.110 -2.891 1.484 1.00 97.50 118 VAL A O 1
ATOM 960 N N . GLY A 1 119 ? 4.262 -3.715 -0.421 1.00 97.25 119 GLY A N 1
ATOM 961 C CA . GLY A 1 119 ? 5.335 -4.665 -0.684 1.00 97.25 119 GLY A CA 1
ATOM 962 C C . GLY A 1 119 ? 6.050 -4.427 -2.008 1.00 97.25 119 GLY A C 1
ATOM 963 O O . GLY A 1 119 ? 5.464 -4.020 -3.008 1.00 97.25 119 GLY A O 1
ATOM 964 N N . CYS A 1 120 ? 7.350 -4.711 -2.026 1.00 96.69 120 CYS A N 1
ATOM 965 C CA . CYS A 1 120 ? 8.128 -4.856 -3.251 1.00 96.69 120 CYS A CA 1
ATOM 966 C C . CYS A 1 120 ? 9.211 -5.927 -3.059 1.00 96.69 120 CYS A C 1
ATOM 968 O O . CYS A 1 120 ? 9.302 -6.534 -1.997 1.00 96.69 120 CYS A O 1
ATOM 970 N N . GLN A 1 121 ? 10.068 -6.141 -4.063 1.00 93.44 121 GLN A N 1
ATOM 971 C CA . GLN A 1 121 ? 11.084 -7.199 -4.005 1.00 93.44 121 GLN A CA 1
ATOM 972 C C . GLN A 1 121 ? 12.131 -7.011 -2.887 1.00 93.44 121 GLN A C 1
ATOM 974 O O . GLN A 1 121 ? 12.496 -7.983 -2.239 1.00 93.44 121 GLN A O 1
ATOM 979 N N . SER A 1 122 ? 12.636 -5.790 -2.673 1.00 93.06 122 SER A N 1
ATOM 980 C CA . SER A 1 122 ? 13.745 -5.516 -1.735 1.00 93.06 122 SER A CA 1
ATOM 981 C C . SER A 1 122 ? 13.385 -4.592 -0.567 1.00 93.06 122 SER A C 1
ATOM 983 O O . SER A 1 122 ? 14.245 -4.276 0.246 1.00 93.06 122 SER A O 1
ATOM 985 N N . GLY A 1 123 ? 12.150 -4.093 -0.510 1.00 93.06 123 GLY A N 1
ATOM 986 C CA . GLY A 1 123 ? 11.689 -3.101 0.471 1.00 93.06 123 GLY A CA 1
ATOM 987 C C . GLY A 1 123 ? 11.903 -1.629 0.077 1.00 93.06 123 GLY A C 1
ATOM 988 O O . GLY A 1 123 ? 11.133 -0.770 0.494 1.00 93.06 123 GLY A O 1
ATOM 989 N N . VAL A 1 124 ? 12.882 -1.305 -0.775 1.00 94.19 124 VAL A N 1
ATOM 990 C CA . VAL A 1 124 ? 13.218 0.102 -1.093 1.00 94.19 124 VAL A CA 1
ATOM 991 C C . VAL A 1 124 ? 12.089 0.824 -1.840 1.00 94.19 124 VAL A C 1
ATOM 993 O O . VAL A 1 124 ? 11.721 1.939 -1.480 1.00 94.19 124 VAL A O 1
ATOM 996 N N . ARG A 1 125 ? 11.503 0.189 -2.868 1.00 96.00 125 ARG A N 1
ATOM 997 C CA . ARG A 1 125 ? 10.402 0.795 -3.645 1.00 96.00 125 ARG A CA 1
ATOM 998 C C . ARG A 1 125 ? 9.158 1.014 -2.787 1.00 96.00 125 ARG A C 1
ATOM 1000 O O . ARG A 1 125 ? 8.518 2.048 -2.920 1.00 96.00 125 ARG A O 1
ATOM 1007 N N . SER A 1 126 ? 8.839 0.062 -1.911 1.00 97.06 126 SER A N 1
ATOM 1008 C CA . SER A 1 126 ? 7.685 0.157 -1.017 1.00 97.06 126 SER A CA 1
ATOM 1009 C C . SER A 1 126 ? 7.845 1.281 0.001 1.00 97.06 126 SER A C 1
ATOM 1011 O O . SER A 1 126 ? 6.868 1.960 0.263 1.00 97.06 126 SER A O 1
ATOM 1013 N N . VAL A 1 127 ? 9.057 1.556 0.504 1.00 96.12 127 VAL A N 1
ATOM 1014 C CA . VAL A 1 127 ? 9.287 2.720 1.380 1.00 96.12 127 VAL A CA 1
ATOM 1015 C C . VAL A 1 127 ? 8.960 4.028 0.658 1.00 96.12 127 VAL A C 1
ATOM 1017 O O . VAL A 1 127 ? 8.191 4.822 1.183 1.00 96.12 127 VAL A O 1
ATOM 1020 N N . TYR A 1 128 ? 9.474 4.237 -0.559 1.00 96.38 128 TYR A N 1
ATOM 1021 C CA . TYR A 1 128 ? 9.179 5.458 -1.323 1.00 96.38 128 TYR A CA 1
ATOM 1022 C C . TYR A 1 128 ? 7.702 5.586 -1.702 1.00 96.38 128 TYR A C 1
ATOM 1024 O O . TYR A 1 128 ? 7.134 6.671 -1.596 1.00 96.38 128 TYR A O 1
ATOM 1032 N N . ALA A 1 129 ? 7.077 4.478 -2.100 1.00 97.31 129 ALA A N 1
ATOM 1033 C CA . ALA A 1 129 ? 5.648 4.430 -2.368 1.00 97.31 129 ALA A CA 1
ATOM 1034 C C . ALA A 1 129 ? 4.833 4.829 -1.131 1.00 97.31 129 ALA A C 1
ATOM 1036 O O . ALA A 1 129 ? 3.957 5.681 -1.233 1.00 97.31 129 ALA A O 1
A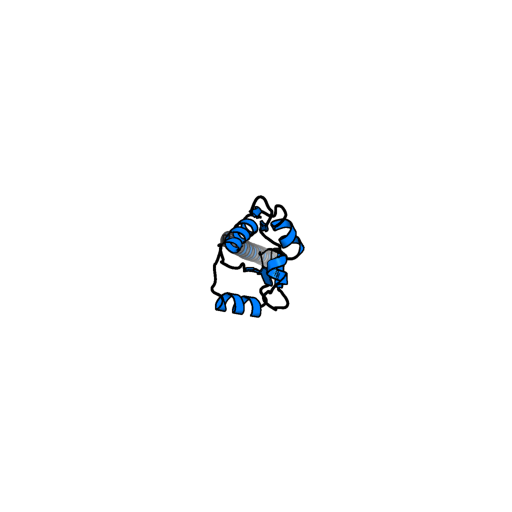TOM 1037 N N . THR A 1 130 ? 5.157 4.278 0.043 1.00 96.56 130 THR A N 1
ATOM 1038 C CA . THR A 1 130 ? 4.498 4.645 1.301 1.00 96.56 130 THR A CA 1
ATOM 1039 C C . THR A 1 130 ? 4.720 6.117 1.637 1.00 96.56 130 THR A C 1
ATOM 1041 O O . THR A 1 130 ? 3.762 6.783 2.006 1.00 96.56 130 THR A O 1
ATOM 1044 N N . THR A 1 131 ? 5.929 6.661 1.456 1.00 95.44 131 THR A N 1
ATOM 1045 C CA . THR A 1 131 ? 6.178 8.098 1.664 1.00 95.44 131 THR A CA 1
ATOM 1046 C C . THR A 1 131 ? 5.245 8.963 0.821 1.00 95.44 131 THR A C 1
ATOM 1048 O O . THR A 1 131 ? 4.665 9.912 1.336 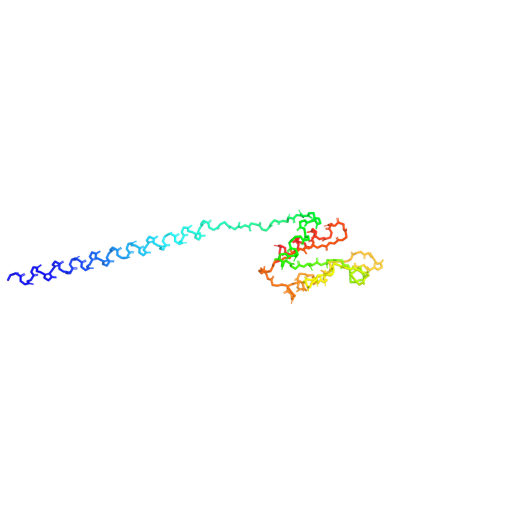1.00 95.44 131 THR A O 1
ATOM 1051 N N . ASP A 1 132 ? 5.074 8.644 -0.462 1.00 95.50 132 ASP A N 1
ATOM 1052 C CA . ASP A 1 132 ? 4.185 9.417 -1.332 1.00 95.50 132 ASP A CA 1
ATOM 1053 C C . ASP A 1 132 ? 2.710 9.267 -0.946 1.00 95.50 132 ASP A C 1
ATOM 1055 O O . ASP A 1 132 ? 1.970 10.240 -1.035 1.00 95.50 132 ASP A O 1
ATOM 1059 N N . LEU A 1 133 ? 2.287 8.081 -0.493 1.00 94.19 133 LEU A N 1
ATOM 1060 C CA . LEU A 1 133 ? 0.916 7.853 -0.022 1.00 94.19 133 LEU A CA 1
ATOM 1061 C C . LEU A 1 133 ? 0.608 8.622 1.265 1.00 94.19 133 LEU A C 1
ATOM 1063 O O . LEU A 1 133 ? -0.504 9.105 1.423 1.00 94.19 133 LEU A O 1
ATOM 1067 N N . LEU A 1 134 ? 1.579 8.748 2.172 1.00 91.69 134 LEU A N 1
ATOM 1068 C CA . LEU A 1 134 ? 1.412 9.515 3.410 1.00 91.69 134 LEU A CA 1
ATOM 1069 C C . LEU A 1 134 ? 1.409 11.033 3.178 1.00 91.69 134 LEU A C 1
ATOM 1071 O O . LEU A 1 134 ? 0.872 11.770 3.999 1.00 91.69 134 LEU A O 1
ATOM 1075 N N . ASN A 1 135 ? 2.004 11.493 2.075 1.00 90.88 135 ASN A N 1
ATOM 1076 C CA . ASN A 1 135 ? 2.069 12.907 1.702 1.00 90.88 135 ASN A CA 1
ATOM 1077 C C . ASN A 1 135 ? 0.902 13.365 0.802 1.00 90.88 135 ASN A C 1
ATOM 1079 O O . ASN A 1 135 ? 0.899 14.523 0.376 1.00 90.88 135 ASN A O 1
ATOM 1083 N N . ALA A 1 136 ? -0.027 12.466 0.463 1.00 87.06 136 ALA A N 1
ATOM 1084 C CA . ALA A 1 136 ? -1.154 12.701 -0.444 1.00 87.06 136 ALA A CA 1
ATOM 1085 C C . ALA A 1 136 ? -2.421 13.176 0.282 1.00 87.06 136 ALA A C 1
ATOM 1087 O O . ALA A 1 136 ? -3.124 14.043 -0.289 1.00 87.06 136 ALA A O 1
#

=== Feature glossary ===
A reading guide for the features in this record.

Start from the sequence.

  · Sequence gives the chain of amino acids in standard one-letter code (A=alanine, C=cysteine, …, Y=tyrosine), read N→C. It is the only feature that is directly encoded by the gene; all structural features are derived from the folded form of this sequence.

Fold it, and you get atom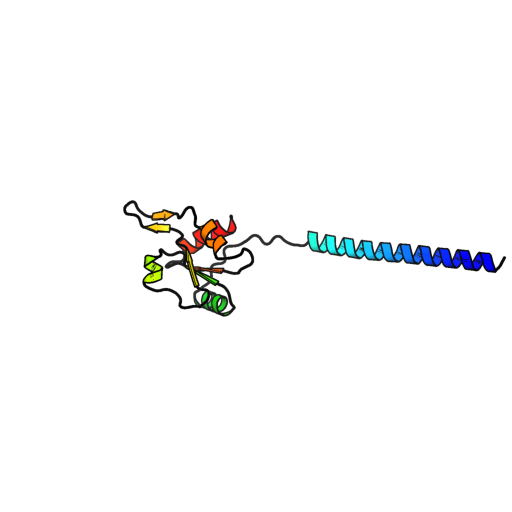ic coordinates and the backbone conformation that goes with them.

  · The mmCIF table is the protein's shape written out atom by atom. For each backbone N, Cα, C, and carbonyl O, it records an (x, y, z) coordinate triple in Å plus the residue type, chain letter, and residue number.

  · Backbone dihedral angles. Every residue except chain termini has a φ (preceding-C → N → Cα → C) and a ψ (N → Cα → C → next-N). They are reported in degrees following the IUPAC sign convention. Secondary structure is essentially a statement about which (φ, ψ) basin each residue occupies.

  · DSSP 8-state secondary structure assigns each residue one of H (α-helix), G (3₁₀-helix), I (π-helix), E (extended β-strand), B (isolated β-bridge), T (hydrogen-bonded turn), S (bend), or '-' (coil). The assignment is computed from backbone hydrogen-bond geometry via the Kabsch–Sander algorithm.

  · P-SEA three-state annotation labels each residue as helix, strand, or coil based purely on the geometry of the Cα trace. It serves as a fallback when the full backbone (and thus DSSP) is unavailable.

Summarize the fold with a handful of shape descriptors and a per-residue structural alphabet.

  · Radius of gyration (Rg) is the root-mean-square distance of Cα atoms from their centroid — a single number for overall size and compactness. A globular domain of N residues has Rg ≈ 2.2·N^0.38 Å; an extended or disordered chain has a much larger Rg. The Cα contact count is the number of residue pairs whose Cα atoms are within 8 Å and are more than four positions apart in sequence — a standard proxy for tertiary packing density. The bounding box is the smallest axis-aligned box enclosing all Cα atoms.

  · Foldseek's 3Di representation compresses backbone geometry into a per-residue letter drawn from a learned twenty-state alphabet. It captures the tertiary interaction pattern around each residue — which residues are packed against it in space, regardless of where they are in sequence.

  · Accessible surface area quantifies burial. A residue with SASA near zero is packed into the hydrophobic core; one with SASA >100 Å² sits on the surface. Computed here via the Shrake–Rupley numerical algorithm with a 1.4 Å probe.

Ask how reliable the model is.

  · For AlphaFold models, the B-factor field carries pLDDT — the model's own estimate of local accuracy on a 0–100 scale. Regions with pLDDT<50 should be treated as essentially unmodeled; they often correspond to intrinsically disordered segments.

  · For experimental (PDB) structures, the B-factor (temperature factor) quantifies the positional spread of each atom in the crystal — a combination of thermal vibration and static disorder — in units of Å². High B-factors mark flexible loops or poorly resolved regions; low B-factors mark the rigid, well-ordered core.

  · PAE(i, j) answers: if I align the predicted and true structures on residue i, how far off (in Å) do I expect residue j to be? A block-diagonal PAE matrix with low values on the blocks and high values off-diagonal is the signature of a multi-domain protein with confidently predicted domains but uncertain inter-domain orientation.

Place it in context: what it resembles, what it is annotated as, and how it looks.

  · Structural nearest neighbors (via Foldseek easy-search vs the PDB). Reported per hit: target PDB id, E-value, and alignment TM-score. A TM-score above ~0.5 is the conventional threshold for 'same fold'.

  · Functional annotations link the protein to curated databases. InterPro entries identify conserved domains and families by matching the sequence against member-database signatures (Pfam, PROSITE, CDD, …). Gene Ontology (GO) terms describe molecular function, biological process, and cellular component in a controlled vocabulary. CATH places the structure in a hierarchical fold classification (Class/Architecture/Topology/Homologous-superfamily). The organism is the source species.

  · Plot images: a contact map (which residues are close in 3D, as an N×N binary image), a Ramachandran scatter (backbone torsion angles, revealing secondary-structure composition at a glance), and — for AlphaFold structures — a PAE heatmap (pairwise prediction confidence).

  · Structure images are PyMOL renders from six orthogonal camera directions. Cartoon representation draws helices as coils and strands as arrows; sticks shows the backbone as bonds; surface shows the solvent-excluded envelope. Rainbow coloring maps sequence position to hue (blue→red, N→C); chain coloring assigns a distinct color per polypeptide.